Protein AF-A0A1X0NH49-F1 (afdb_monomer_lite)

Foldseek 3Di:
DDDDDDPPPDDDDDPPPPPVVVVPPPPPPDDPVRVVVVPDDDDDQDPVNVVVVVVVVVVVVVLVVLVPDDCSVVVVVVVVPPPPDPPQDPVNQVVLVPDPPRDRDPPPPDD

Radius of gyration: 42.52 Å; chains: 1; bounding box: 61×34×138 Å

Organism: NCBI:txid67003

Sequence (111 aa):
MSRNTTDKVLRPETNEEEDDSKRTQKEPIMSRAARRKAKKQPVVVTAEMREEAKERRRELRKYLRMLKSNGARRKVAQMRAEKRERETCEMDEACAHLDMDARPLKKGRRE

Structure (mmCIF, N/CA/C/O backbone):
data_AF-A0A1X0NH49-F1
#
_entry.id   AF-A0A1X0NH49-F1
#
loop_
_atom_site.group_PDB
_atom_site.id
_atom_site.type_symbol
_atom_site.label_atom_id
_atom_site.label_alt_id
_atom_site.label_comp_id
_atom_site.label_asym_id
_atom_site.label_entity_id
_atom_site.label_seq_id
_atom_site.pdbx_PDB_ins_code
_atom_site.Cartn_x
_atom_site.Cartn_y
_atom_site.Cartn_z
_atom_site.occupancy
_atom_site.B_iso_or_equiv
_atom_site.auth_seq_id
_atom_site.auth_comp_id
_atom_site.auth_asym_id
_atom_site.auth_atom_id
_atom_site.pdbx_PDB_model_num
ATOM 1 N N . MET A 1 1 ? -24.041 -4.114 105.288 1.00 46.53 1 MET A N 1
ATOM 2 C CA . MET A 1 1 ? -23.666 -4.803 104.035 1.00 46.53 1 MET A CA 1
ATOM 3 C C . MET A 1 1 ? -24.867 -4.763 103.105 1.00 46.53 1 MET A C 1
ATOM 5 O O . MET A 1 1 ? -25.942 -5.206 103.488 1.00 46.53 1 MET A O 1
ATOM 9 N N . SER A 1 2 ? -24.690 -4.052 101.992 1.00 48.84 2 SER A N 1
ATOM 10 C CA . SER A 1 2 ? -25.718 -3.525 101.085 1.00 48.84 2 SER A CA 1
ATOM 11 C C . SER A 1 2 ? -26.322 -4.613 100.188 1.00 48.84 2 SER A C 1
ATOM 13 O O . SER A 1 2 ? -25.609 -5.533 99.795 1.00 48.84 2 SER A O 1
ATOM 15 N N . ARG A 1 3 ? -27.620 -4.511 99.874 1.00 52.34 3 ARG A N 1
ATOM 16 C CA . ARG A 1 3 ? -28.331 -5.395 98.935 1.00 52.34 3 ARG A CA 1
ATOM 17 C C . ARG A 1 3 ? -28.394 -4.729 97.555 1.00 52.34 3 ARG A C 1
ATOM 19 O O . ARG A 1 3 ? -28.671 -3.541 97.449 1.00 52.34 3 ARG A O 1
ATOM 26 N N . ASN A 1 4 ? -28.113 -5.542 96.545 1.00 49.72 4 ASN A N 1
ATOM 27 C CA . ASN A 1 4 ? -27.837 -5.236 95.141 1.00 49.72 4 ASN A CA 1
ATOM 28 C C . ASN A 1 4 ? -28.824 -4.277 94.449 1.00 49.72 4 ASN A C 1
ATOM 30 O O . ASN A 1 4 ? -30.024 -4.544 94.385 1.00 49.72 4 ASN A O 1
ATOM 34 N N . THR A 1 5 ? -28.282 -3.227 93.828 1.00 51.88 5 THR A N 1
ATOM 35 C CA . THR A 1 5 ? -28.917 -2.467 92.747 1.00 51.88 5 THR A CA 1
ATOM 36 C C . THR A 1 5 ? -28.824 -3.281 91.453 1.00 51.88 5 THR A C 1
ATOM 38 O O . THR A 1 5 ? -27.755 -3.759 91.079 1.00 51.88 5 THR A O 1
ATOM 41 N N . THR A 1 6 ? -29.948 -3.484 90.769 1.00 54.75 6 THR A N 1
ATOM 42 C CA . THR A 1 6 ? -29.963 -3.991 89.389 1.00 54.75 6 THR A CA 1
ATOM 43 C C . THR A 1 6 ? -30.231 -2.813 88.469 1.00 54.75 6 THR A C 1
ATOM 45 O O . THR A 1 6 ? -31.369 -2.523 88.112 1.00 54.75 6 THR A O 1
ATOM 48 N N . ASP A 1 7 ? -29.165 -2.102 88.109 1.00 53.44 7 ASP A N 1
ATOM 49 C CA . ASP A 1 7 ? -29.224 -1.129 87.027 1.00 53.44 7 ASP A CA 1
ATOM 50 C C . ASP A 1 7 ? -29.388 -1.888 85.707 1.00 53.44 7 ASP A C 1
ATOM 52 O O . ASP A 1 7 ? -28.526 -2.664 85.284 1.00 53.44 7 ASP A O 1
ATOM 56 N N . LYS A 1 8 ? -30.540 -1.686 85.061 1.00 56.69 8 LYS A N 1
ATOM 57 C CA . LYS A 1 8 ? -30.767 -2.032 83.657 1.00 56.69 8 LYS A CA 1
ATOM 58 C C . LYS A 1 8 ? -29.722 -1.295 82.820 1.00 56.69 8 LYS A C 1
ATOM 60 O O . LYS A 1 8 ? -29.887 -0.120 82.506 1.00 56.69 8 LYS A O 1
ATOM 65 N N . VAL A 1 9 ? -28.664 -1.995 82.431 1.00 55.88 9 VAL A N 1
ATOM 66 C CA . VAL A 1 9 ? -27.762 -1.539 81.374 1.00 55.88 9 VAL A CA 1
ATOM 67 C C . VAL A 1 9 ? -28.552 -1.583 80.065 1.00 55.88 9 VAL A C 1
ATOM 69 O O . VAL A 1 9 ? -28.744 -2.648 79.478 1.00 55.88 9 VAL A O 1
ATOM 72 N N . LEU A 1 10 ? -29.069 -0.426 79.644 1.00 56.44 10 LEU A N 1
ATOM 73 C CA . LEU A 1 10 ? -29.582 -0.206 78.294 1.00 56.44 10 LEU A CA 1
ATOM 74 C C . LEU A 1 10 ? -28.439 -0.518 77.315 1.00 56.44 10 LEU A C 1
ATOM 76 O O . LEU A 1 10 ? -27.429 0.184 77.281 1.00 56.44 10 LEU A O 1
ATOM 80 N N . ARG A 1 11 ? -28.571 -1.604 76.555 1.00 56.31 11 ARG A N 1
ATOM 81 C CA . ARG A 1 11 ? -27.671 -1.916 75.440 1.00 56.31 11 ARG A CA 1
ATOM 82 C C . ARG A 1 11 ? -28.043 -0.990 74.271 1.00 56.31 11 ARG A C 1
ATOM 84 O O . ARG A 1 11 ? -29.238 -0.831 74.031 1.00 56.31 11 ARG A O 1
ATOM 91 N N . PRO A 1 12 ? -27.076 -0.373 73.574 1.00 54.19 12 PRO A N 1
ATOM 92 C CA . PRO A 1 12 ? -27.378 0.530 72.471 1.00 54.19 12 PRO A CA 1
ATOM 93 C C . PRO A 1 12 ? -27.972 -0.268 71.310 1.00 54.19 12 PRO A C 1
ATOM 95 O O . PRO A 1 12 ? -27.440 -1.321 70.950 1.00 54.19 12 PRO A O 1
ATOM 98 N N . GLU A 1 13 ? -29.076 0.224 70.750 1.00 55.44 13 GLU A N 1
ATOM 99 C CA . GLU A 1 13 ? -29.623 -0.286 69.497 1.00 55.44 13 GLU A CA 1
ATOM 100 C C . GLU A 1 13 ? -28.563 -0.103 68.410 1.00 55.44 13 GLU A C 1
ATOM 102 O O . GLU A 1 13 ? -28.069 0.997 68.156 1.00 55.44 13 GLU A O 1
ATOM 107 N N . THR A 1 14 ? -28.115 -1.218 67.847 1.00 52.69 14 THR A N 1
ATOM 108 C CA . THR A 1 14 ? -27.165 -1.235 66.747 1.00 52.69 14 THR A CA 1
ATOM 109 C C . THR A 1 14 ? -27.868 -0.718 65.500 1.00 52.69 14 THR A C 1
ATOM 111 O O . THR A 1 14 ? -28.835 -1.319 65.038 1.00 52.69 14 THR A O 1
ATOM 114 N N . ASN A 1 15 ? -27.363 0.400 64.974 1.00 57.50 15 ASN A N 1
ATOM 115 C CA . ASN A 1 15 ? -27.673 0.970 63.664 1.00 57.50 15 ASN A CA 1
ATOM 116 C C . ASN A 1 15 ? -27.378 -0.049 62.542 1.00 57.50 15 ASN A C 1
ATOM 118 O O . ASN A 1 15 ? -26.342 0.034 61.887 1.00 57.50 15 ASN A O 1
ATOM 122 N N . GLU A 1 16 ? -28.255 -1.028 62.328 1.00 53.12 16 GLU A N 1
ATOM 123 C CA . GLU A 1 16 ? -28.153 -1.983 61.211 1.00 53.12 16 GLU A CA 1
ATOM 124 C C . GLU A 1 16 ? -28.881 -1.490 59.945 1.00 53.12 16 GLU A C 1
ATOM 126 O O . GLU A 1 16 ? -28.792 -2.110 58.889 1.00 53.12 16 GLU A O 1
ATOM 131 N N . GLU A 1 17 ? -29.558 -0.339 60.005 1.00 54.28 17 GLU A N 1
ATOM 132 C CA . GLU A 1 17 ? -30.377 0.164 58.892 1.00 54.28 17 GLU A CA 1
ATOM 133 C C . GLU A 1 17 ? -29.593 0.969 57.835 1.00 54.28 17 GLU A C 1
ATOM 135 O O . GLU A 1 17 ? -30.116 1.255 56.756 1.00 54.28 17 GLU A O 1
ATOM 140 N N . GLU A 1 18 ? -28.321 1.310 58.073 1.00 52.78 18 GLU A N 1
ATOM 141 C CA . GLU A 1 18 ? -27.541 2.114 57.116 1.00 52.78 18 GLU A CA 1
ATOM 142 C C . GLU A 1 18 ? -26.894 1.301 55.977 1.00 52.78 18 GLU A C 1
ATOM 144 O O . GLU A 1 18 ? -26.516 1.878 54.949 1.00 52.78 18 GLU A O 1
ATOM 149 N N . ASP A 1 19 ? -26.797 -0.028 56.098 1.00 52.19 19 ASP A N 1
ATOM 150 C CA . ASP A 1 19 ? -26.055 -0.860 55.135 1.00 52.19 19 ASP A CA 1
ATOM 151 C C . ASP A 1 19 ? -26.892 -1.390 53.956 1.00 52.19 19 ASP A C 1
ATOM 153 O O . ASP A 1 19 ? -26.338 -1.674 52.886 1.00 52.19 19 ASP A O 1
ATOM 157 N N . ASP A 1 20 ? -28.223 -1.441 54.066 1.00 53.25 20 ASP A N 1
ATOM 158 C CA . ASP A 1 20 ? -29.081 -1.902 52.961 1.00 53.25 20 ASP A CA 1
ATOM 159 C C . ASP A 1 20 ? -29.321 -0.827 51.888 1.00 53.25 20 ASP A C 1
ATOM 161 O O . ASP A 1 20 ? -29.514 -1.134 50.704 1.00 53.25 20 ASP A O 1
ATOM 165 N N . SER A 1 21 ? -29.208 0.454 52.251 1.00 54.78 21 SER A N 1
ATOM 166 C CA . SER A 1 21 ? -29.384 1.574 51.314 1.00 54.78 21 SER A CA 1
ATOM 167 C C . SER A 1 21 ? -28.281 1.650 50.243 1.00 54.78 21 SER A C 1
ATOM 169 O O . SER A 1 21 ? -28.517 2.142 49.138 1.00 54.78 21 SER A O 1
ATOM 171 N N . LYS A 1 22 ? -27.092 1.091 50.515 1.00 53.75 22 LYS A N 1
ATOM 172 C CA . LYS A 1 22 ? -25.950 1.070 49.579 1.00 53.75 22 LYS A CA 1
ATOM 173 C C . LYS A 1 22 ? -25.994 -0.102 48.589 1.00 53.75 22 LYS A C 1
ATOM 175 O O . LYS A 1 22 ? -25.371 -0.023 47.532 1.00 53.75 22 LYS A O 1
ATOM 180 N N . ARG A 1 23 ? -26.749 -1.174 48.875 1.00 53.84 23 ARG A N 1
ATOM 181 C CA . ARG A 1 23 ? -26.844 -2.380 48.017 1.00 53.84 23 ARG A CA 1
ATOM 182 C C . ARG A 1 23 ? -27.779 -2.237 46.815 1.00 53.84 23 ARG A C 1
ATOM 184 O O . ARG A 1 23 ? -27.725 -3.057 45.899 1.00 53.84 23 ARG A O 1
ATOM 191 N N . THR A 1 24 ? -28.643 -1.226 46.796 1.00 54.38 24 THR A N 1
ATOM 192 C CA . THR A 1 24 ? -29.701 -1.096 45.778 1.00 54.38 24 THR A CA 1
ATOM 193 C C . THR A 1 24 ? -29.309 -0.266 44.559 1.00 54.38 24 THR A C 1
ATOM 195 O O . THR A 1 24 ? -30.069 -0.212 43.589 1.00 54.38 24 THR A O 1
ATOM 198 N N . GLN A 1 25 ? -28.091 0.282 44.530 1.00 59.91 25 GLN A N 1
ATOM 199 C CA . GLN A 1 25 ? -27.479 0.805 43.309 1.00 59.91 25 GLN A CA 1
ATOM 200 C C . GLN A 1 25 ? -27.081 -0.384 42.418 1.00 59.91 25 GLN A C 1
ATOM 202 O O . GLN A 1 25 ? -25.915 -0.759 42.321 1.00 59.91 25 GLN A O 1
ATOM 207 N N . LYS A 1 26 ? -28.073 -1.049 41.810 1.00 66.50 26 LYS A N 1
ATOM 208 C CA . LYS A 1 26 ? -27.849 -2.107 40.820 1.00 66.50 26 LYS A CA 1
ATOM 209 C C . LYS A 1 26 ? -27.005 -1.512 39.701 1.00 66.50 26 LYS A C 1
ATOM 211 O O . LYS A 1 26 ? -27.503 -0.691 38.931 1.00 66.50 26 LYS A O 1
ATOM 21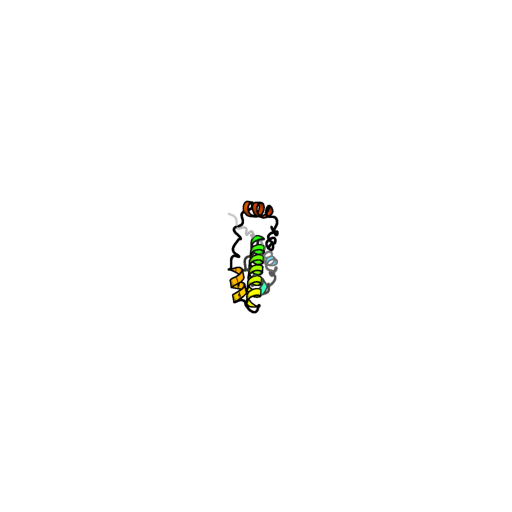6 N N . GLU A 1 27 ? -25.743 -1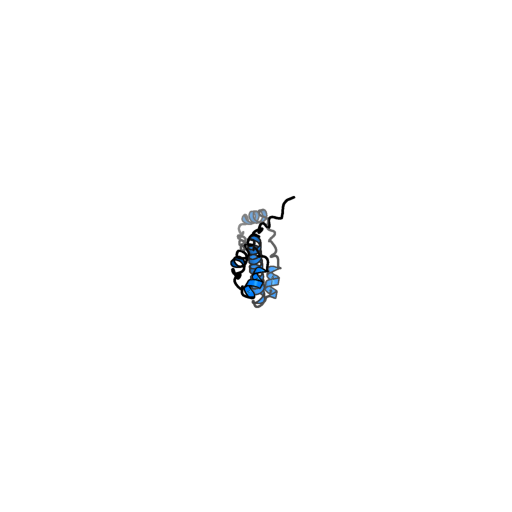.929 39.612 1.00 69.44 27 GLU A N 1
ATOM 217 C CA . GLU A 1 27 ? -24.895 -1.556 38.487 1.00 69.44 27 GLU A CA 1
ATOM 218 C C . GLU A 1 27 ? -25.644 -1.851 37.177 1.00 69.44 27 GLU A C 1
ATOM 220 O O . GLU A 1 27 ? -26.261 -2.920 37.051 1.00 69.44 27 GLU A O 1
ATOM 225 N N . PRO A 1 28 ? -25.625 -0.930 36.196 1.00 76.00 28 PRO A N 1
ATOM 226 C CA . PRO A 1 28 ? -26.296 -1.138 34.925 1.00 76.00 28 PRO A CA 1
ATOM 227 C C . PRO A 1 28 ? -25.876 -2.483 34.333 1.00 76.00 28 PRO A C 1
ATOM 229 O O . PRO A 1 28 ? -24.689 -2.726 34.097 1.00 76.00 28 PRO A O 1
ATOM 232 N N . ILE A 1 29 ? -26.845 -3.374 34.095 1.00 78.31 29 ILE A N 1
ATOM 233 C CA . ILE A 1 29 ? -26.587 -4.701 33.531 1.00 78.31 29 ILE A CA 1
ATOM 234 C C . ILE A 1 29 ? -26.077 -4.503 32.102 1.00 78.31 29 ILE A C 1
ATOM 236 O O . ILE A 1 29 ? -26.835 -4.435 31.137 1.00 78.31 29 ILE A O 1
ATOM 240 N N . MET A 1 30 ? -24.757 -4.390 31.958 1.00 79.81 30 MET A N 1
ATOM 241 C CA . MET A 1 30 ? -24.121 -4.216 30.662 1.00 79.81 30 MET A CA 1
ATOM 242 C C . MET A 1 30 ? -24.441 -5.410 29.760 1.00 79.81 30 MET A C 1
ATOM 244 O O . MET A 1 30 ? -24.342 -6.572 30.174 1.00 79.81 30 MET A O 1
ATOM 248 N N . SER A 1 31 ? -24.750 -5.145 28.489 1.00 86.50 31 SER A N 1
ATOM 249 C CA . SER A 1 31 ? -24.922 -6.208 27.496 1.00 86.50 31 SER A CA 1
ATOM 250 C C . SER A 1 31 ? -23.674 -7.104 27.428 1.00 86.50 31 SER A C 1
ATOM 252 O O . SER A 1 31 ? -22.549 -6.681 27.724 1.00 86.50 31 SER A O 1
ATOM 254 N N . ARG A 1 32 ? -23.833 -8.368 27.012 1.00 84.50 32 ARG A N 1
ATOM 255 C CA . ARG A 1 32 ? -22.703 -9.314 26.875 1.00 84.50 32 ARG A CA 1
ATOM 256 C C . ARG A 1 32 ? -21.581 -8.748 25.989 1.00 84.50 32 ARG A C 1
ATOM 258 O O . ARG A 1 32 ? -20.406 -8.998 26.252 1.00 84.50 32 ARG A O 1
ATOM 265 N N . ALA A 1 33 ? -21.935 -7.958 24.973 1.00 85.44 33 ALA A N 1
ATOM 266 C CA . ALA A 1 33 ? -20.989 -7.267 24.100 1.00 85.44 33 ALA A CA 1
ATOM 267 C C . ALA A 1 33 ? -20.247 -6.121 24.813 1.00 85.44 33 ALA A C 1
ATOM 269 O O . ALA A 1 33 ? -19.030 -6.012 24.666 1.00 85.44 33 ALA A O 1
ATOM 270 N N . ALA A 1 34 ? -20.941 -5.312 25.620 1.00 85.56 34 ALA A N 1
ATOM 271 C CA . ALA A 1 34 ? -20.327 -4.240 26.406 1.00 85.56 34 ALA A CA 1
ATOM 272 C C . ALA A 1 34 ? -19.333 -4.795 27.440 1.00 85.56 34 ALA A C 1
ATOM 274 O O . ALA A 1 34 ? -18.195 -4.338 27.510 1.00 85.56 34 ALA A O 1
ATOM 275 N N . ARG A 1 35 ? -19.689 -5.891 28.123 1.00 85.25 35 ARG A N 1
ATOM 276 C CA . ARG A 1 35 ? -18.788 -6.600 29.051 1.00 85.25 35 ARG A CA 1
ATOM 277 C C . ARG A 1 35 ? -17.523 -7.130 28.370 1.00 85.25 35 ARG A C 1
ATOM 279 O O . ARG A 1 35 ? -16.442 -7.089 28.945 1.00 85.25 35 ARG A O 1
ATOM 286 N N . ARG A 1 36 ? -17.641 -7.621 27.131 1.00 82.62 36 ARG A N 1
ATOM 287 C CA . ARG A 1 36 ? -16.488 -8.074 26.329 1.00 82.62 36 ARG A CA 1
ATOM 288 C C . ARG A 1 36 ? -15.575 -6.925 25.904 1.00 82.62 36 ARG A C 1
ATOM 290 O O . ARG A 1 36 ? -14.379 -7.154 25.773 1.00 82.62 36 ARG A O 1
ATOM 297 N N . LYS A 1 37 ? -16.120 -5.729 25.662 1.00 83.00 37 LYS A N 1
ATOM 298 C CA . LYS A 1 37 ? -15.328 -4.532 25.343 1.00 83.00 37 LYS A CA 1
ATOM 299 C C . LYS A 1 37 ? -14.624 -3.982 26.584 1.00 83.00 37 LYS A C 1
ATOM 301 O O . LYS A 1 37 ? -13.438 -3.715 26.497 1.00 83.00 37 LYS A O 1
ATOM 306 N N . ALA A 1 38 ? -15.311 -3.921 27.726 1.00 82.38 38 ALA A N 1
ATOM 307 C CA . ALA A 1 38 ? -14.747 -3.437 28.990 1.00 82.38 38 ALA A CA 1
ATOM 308 C C . ALA A 1 38 ? -13.566 -4.284 29.502 1.00 82.38 38 ALA A C 1
ATOM 310 O O . ALA A 1 38 ? -12.647 -3.758 30.111 1.00 82.38 38 ALA A O 1
ATOM 311 N N . LYS A 1 39 ? -13.560 -5.597 29.222 1.00 84.56 39 LYS A N 1
ATOM 312 C CA . LYS A 1 39 ? -12.436 -6.489 29.566 1.00 84.56 39 LYS A CA 1
ATOM 313 C C . LYS A 1 39 ? -11.185 -6.285 28.704 1.00 84.56 39 LYS A C 1
ATOM 315 O O . LYS A 1 39 ? -10.129 -6.806 29.048 1.00 84.56 39 LYS A O 1
ATOM 320 N N . LYS A 1 40 ? -11.301 -5.621 27.553 1.00 85.06 40 LYS A N 1
ATOM 321 C CA . LYS A 1 40 ? -10.169 -5.383 26.654 1.00 85.06 40 LYS A CA 1
ATOM 322 C C . LYS A 1 40 ? -9.544 -4.043 27.007 1.00 85.06 40 LYS A C 1
ATOM 324 O O . LYS A 1 40 ? -10.261 -3.059 27.156 1.00 85.06 40 LYS A O 1
ATOM 329 N N . GLN A 1 41 ? -8.218 -4.011 27.088 1.00 84.00 41 GLN A N 1
ATOM 330 C CA . GLN A 1 41 ? -7.493 -2.759 27.268 1.00 84.00 41 GLN A CA 1
ATOM 331 C C . GLN A 1 41 ? -7.813 -1.804 26.106 1.00 84.00 41 GLN A C 1
ATOM 333 O O . GLN A 1 41 ? -7.874 -2.256 24.953 1.00 84.00 41 GLN A O 1
ATOM 338 N N . PRO A 1 42 ? -8.050 -0.510 26.378 1.00 82.06 42 PRO A N 1
ATOM 339 C CA . PRO A 1 42 ? -8.292 0.464 25.327 1.00 82.06 42 PRO A CA 1
ATOM 340 C C . PRO A 1 42 ? -7.034 0.587 24.460 1.00 82.06 42 PRO A C 1
ATOM 342 O O . PRO A 1 42 ? -5.969 0.983 24.923 1.00 82.06 42 PRO A O 1
ATOM 345 N N . VAL A 1 43 ? -7.155 0.219 23.184 1.00 85.31 43 VAL A N 1
ATOM 346 C CA . VAL A 1 43 ? -6.064 0.335 22.211 1.00 85.31 43 VAL A CA 1
ATOM 347 C C . VAL A 1 43 ? -5.986 1.791 21.762 1.00 85.31 43 VAL A C 1
ATOM 349 O O . VAL A 1 43 ? -6.855 2.267 21.028 1.00 85.31 43 VAL A O 1
ATOM 352 N N . VAL A 1 44 ? -4.949 2.503 22.199 1.00 87.12 44 VAL A N 1
ATOM 353 C CA . VAL A 1 44 ? -4.668 3.864 21.732 1.00 87.12 44 VAL A CA 1
ATOM 354 C C . VAL A 1 44 ? -3.917 3.770 20.409 1.00 87.12 44 VAL A C 1
ATOM 356 O O . VAL A 1 44 ? -2.801 3.266 20.348 1.00 87.12 44 VAL A O 1
ATOM 359 N N . VAL A 1 45 ? -4.540 4.241 19.330 1.00 89.94 45 VAL A N 1
ATOM 360 C CA . VAL A 1 45 ? -3.901 4.286 18.009 1.00 89.94 45 VAL A CA 1
ATOM 361 C C . VAL A 1 45 ? -3.100 5.579 17.904 1.00 89.94 45 VAL A C 1
ATOM 363 O O . VAL A 1 45 ? -3.694 6.656 17.793 1.00 89.94 45 VAL A O 1
ATOM 366 N N . THR A 1 46 ? -1.773 5.467 17.922 1.00 94.69 46 THR A N 1
ATOM 367 C CA . THR A 1 46 ? -0.865 6.611 17.759 1.00 94.69 46 THR A CA 1
ATOM 368 C C . THR A 1 46 ? -0.912 7.158 16.327 1.00 94.69 46 THR A C 1
ATOM 370 O O . THR A 1 46 ? -1.390 6.498 15.399 1.00 94.69 46 THR A O 1
ATOM 373 N N . ALA A 1 47 ? -0.444 8.393 16.128 1.00 93.69 47 ALA A N 1
ATOM 374 C CA . ALA A 1 47 ? -0.391 9.006 14.799 1.00 93.69 47 ALA A CA 1
ATOM 375 C C . ALA A 1 47 ? 0.519 8.219 13.837 1.00 93.69 47 ALA A C 1
ATOM 377 O O . ALA A 1 47 ? 0.135 7.984 12.693 1.00 93.69 47 ALA A O 1
ATOM 378 N N . GLU A 1 48 ? 1.654 7.725 14.331 1.00 93.88 48 GLU A N 1
ATOM 379 C CA . GLU A 1 48 ? 2.602 6.891 13.581 1.00 93.88 48 GLU A CA 1
ATOM 380 C C . GLU A 1 48 ? 1.943 5.610 13.063 1.00 93.88 48 GLU A C 1
ATOM 382 O O . GLU A 1 48 ? 2.020 5.312 11.874 1.00 93.88 48 GLU A O 1
ATOM 387 N N . MET A 1 49 ? 1.174 4.913 13.910 1.00 94.50 49 MET A N 1
ATOM 388 C CA . MET A 1 49 ? 0.423 3.721 13.496 1.00 94.50 49 MET A CA 1
ATOM 389 C C . MET A 1 49 ? -0.584 4.024 12.380 1.00 94.50 49 MET A C 1
ATOM 391 O O . MET A 1 49 ? -0.865 3.170 11.536 1.00 94.50 49 MET A O 1
ATOM 395 N N . ARG A 1 50 ? -1.163 5.233 12.366 1.00 93.94 50 ARG 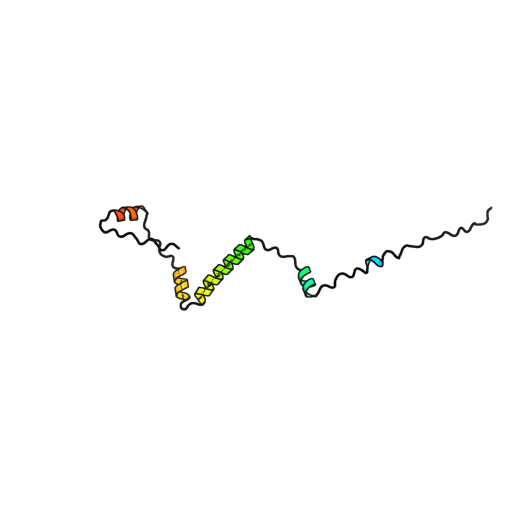A N 1
ATOM 396 C CA . ARG A 1 50 ? -2.097 5.643 11.306 1.00 93.94 50 ARG A CA 1
ATOM 397 C C . ARG A 1 50 ? -1.370 5.907 9.997 1.00 93.94 50 ARG A C 1
ATOM 399 O O . ARG A 1 50 ? -1.887 5.506 8.956 1.00 93.94 50 ARG A O 1
ATOM 406 N N . GLU A 1 51 ? -0.226 6.581 10.038 1.00 95.06 51 GLU A N 1
ATOM 407 C CA . GLU A 1 51 ? 0.594 6.826 8.847 1.00 95.06 51 GLU A CA 1
ATOM 408 C C . GLU A 1 51 ? 1.122 5.511 8.270 1.00 95.06 51 GLU A C 1
ATOM 410 O O . GLU A 1 51 ? 0.870 5.217 7.101 1.00 95.06 51 GL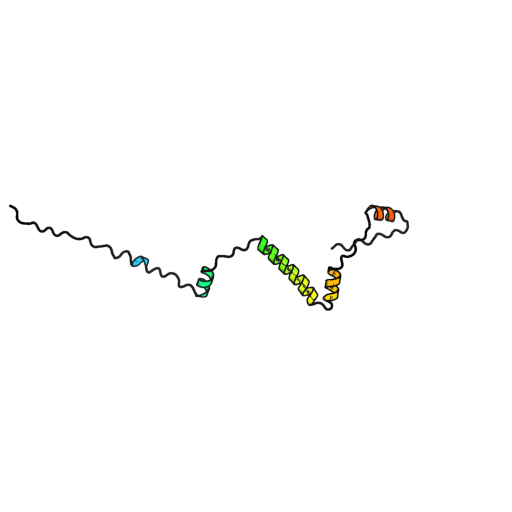U A O 1
ATOM 415 N N . GLU A 1 52 ? 1.678 4.635 9.105 1.00 95.69 52 GLU A N 1
ATOM 416 C CA . GLU A 1 52 ? 2.157 3.321 8.674 1.00 95.69 52 GLU A CA 1
ATOM 417 C C . GLU A 1 52 ? 1.027 2.480 8.047 1.00 95.69 52 GLU A C 1
ATOM 419 O O . GLU A 1 52 ? 1.176 1.880 6.978 1.00 95.69 52 GLU A O 1
ATOM 424 N N . ALA A 1 53 ? -0.166 2.481 8.653 1.00 95.12 53 ALA A N 1
ATOM 425 C CA . ALA A 1 53 ? -1.324 1.795 8.085 1.00 95.12 53 ALA A CA 1
ATOM 426 C C . ALA A 1 53 ? -1.767 2.394 6.735 1.00 95.12 53 ALA A C 1
ATOM 428 O O . ALA A 1 53 ? -2.201 1.655 5.841 1.00 95.12 53 ALA A O 1
ATOM 429 N N . LYS A 1 54 ? -1.672 3.720 6.553 1.00 96.50 54 LYS A N 1
ATOM 430 C CA . LYS A 1 54 ? -1.962 4.376 5.267 1.00 96.50 54 LYS A CA 1
ATOM 431 C C . LYS A 1 54 ? -0.941 3.976 4.208 1.00 96.50 54 LYS A C 1
ATOM 433 O O . LYS A 1 54 ? -1.358 3.682 3.084 1.00 96.50 54 LYS A O 1
ATOM 438 N N . GLU A 1 55 ? 0.343 3.945 4.544 1.00 95.62 55 GLU A N 1
ATOM 439 C CA . GLU A 1 55 ? 1.420 3.547 3.634 1.00 95.62 55 GLU A CA 1
ATOM 440 C C . GLU A 1 55 ? 1.268 2.096 3.193 1.00 95.62 55 GLU A C 1
ATOM 442 O O . GLU A 1 55 ? 1.134 1.843 1.994 1.00 95.62 55 GLU A O 1
ATOM 447 N N . ARG A 1 56 ? 1.102 1.164 4.139 1.00 94.50 56 ARG A N 1
ATOM 448 C CA . ARG A 1 56 ? 0.814 -0.249 3.836 1.00 94.50 56 ARG A CA 1
ATOM 449 C C . ARG A 1 56 ? -0.411 -0.390 2.929 1.00 94.50 56 ARG A C 1
ATOM 451 O O . ARG A 1 56 ? -0.412 -1.147 1.959 1.00 94.50 56 ARG A O 1
ATOM 458 N N . ARG A 1 57 ? -1.472 0.389 3.178 1.00 96.06 57 ARG A N 1
ATOM 459 C CA . ARG A 1 57 ? -2.680 0.381 2.333 1.00 96.06 57 ARG A CA 1
ATOM 460 C C . ARG A 1 57 ? -2.438 0.962 0.936 1.00 96.06 57 ARG A C 1
ATOM 462 O O . ARG A 1 57 ? -3.096 0.533 -0.017 1.00 96.06 57 ARG A O 1
ATOM 469 N N . ARG A 1 58 ? -1.570 1.966 0.787 1.00 94.88 58 ARG A N 1
ATOM 470 C CA . ARG A 1 58 ? -1.159 2.499 -0.526 1.00 94.88 58 ARG A CA 1
ATOM 471 C C . ARG A 1 58 ? -0.352 1.450 -1.288 1.00 94.88 58 ARG A C 1
ATOM 473 O O . ARG A 1 58 ? -0.647 1.202 -2.457 1.00 94.88 58 ARG A O 1
ATOM 480 N N . GLU A 1 59 ? 0.571 0.781 -0.610 1.00 92.44 59 GLU A N 1
ATOM 481 C CA . GLU A 1 59 ? 1.407 -0.272 -1.179 1.00 92.44 59 GLU A CA 1
ATOM 482 C C . GLU A 1 59 ? 0.573 -1.463 -1.675 1.00 92.44 59 GLU A C 1
ATOM 484 O O . GLU A 1 59 ? 0.648 -1.849 -2.842 1.00 92.44 59 GLU A O 1
ATOM 489 N N . LEU A 1 60 ? -0.347 -1.966 -0.846 1.00 92.44 60 LEU A N 1
ATOM 490 C CA . LEU A 1 60 ? -1.269 -3.036 -1.238 1.00 92.44 60 LEU A CA 1
ATOM 491 C C . LEU A 1 60 ? -2.123 -2.655 -2.451 1.00 92.44 60 LEU A C 1
ATOM 493 O O . LEU A 1 60 ? -2.351 -3.479 -3.337 1.00 92.44 60 LEU A O 1
ATOM 497 N N . ARG A 1 61 ? -2.573 -1.397 -2.541 1.00 90.56 61 ARG A N 1
ATOM 498 C CA . ARG A 1 61 ? -3.316 -0.912 -3.715 1.00 90.56 61 ARG A CA 1
ATOM 499 C C . ARG A 1 61 ? -2.458 -0.894 -4.977 1.00 90.56 61 ARG A C 1
ATOM 501 O O . ARG A 1 61 ? -2.974 -1.231 -6.045 1.00 90.56 61 ARG A O 1
ATOM 508 N N . LYS A 1 62 ? -1.172 -0.552 -4.867 1.00 86.31 62 LYS A N 1
ATOM 509 C CA . LYS A 1 62 ? -0.208 -0.628 -5.975 1.00 86.31 62 LYS A CA 1
ATOM 510 C C . LYS A 1 62 ? -0.101 -2.065 -6.492 1.00 86.31 62 LYS A C 1
ATOM 512 O O . LYS A 1 62 ? -0.314 -2.290 -7.684 1.00 86.31 62 LYS A O 1
ATOM 517 N N . TYR A 1 63 ? 0.124 -3.039 -5.607 1.00 84.44 63 TYR A N 1
ATOM 518 C CA . TYR A 1 63 ? 0.222 -4.454 -5.992 1.00 84.44 63 TYR A CA 1
ATOM 519 C C . TYR A 1 63 ? -1.085 -5.005 -6.563 1.00 84.44 63 TYR A C 1
ATOM 521 O O . TYR A 1 63 ? -1.086 -5.653 -7.609 1.00 84.44 63 TYR A O 1
ATOM 529 N N . LEU A 1 64 ? -2.218 -4.684 -5.941 1.00 86.00 64 LEU A N 1
ATOM 530 C CA . LEU A 1 64 ? -3.530 -5.134 -6.398 1.00 86.00 64 LEU A CA 1
ATOM 531 C C . LEU A 1 64 ? -3.874 -4.582 -7.791 1.00 86.00 64 LEU A C 1
ATOM 533 O O . LEU A 1 64 ? -4.454 -5.296 -8.606 1.00 86.00 64 LEU A O 1
ATOM 537 N N . ARG A 1 65 ? -3.466 -3.346 -8.114 1.00 83.38 65 ARG A N 1
ATOM 538 C CA . ARG A 1 65 ? -3.607 -2.779 -9.467 1.00 83.38 65 ARG A CA 1
ATOM 539 C C . ARG A 1 65 ? -2.749 -3.512 -10.500 1.00 83.38 65 ARG A C 1
ATOM 541 O O . ARG A 1 65 ? -3.165 -3.622 -11.651 1.00 83.38 65 ARG A O 1
ATOM 548 N N . MET A 1 66 ? -1.575 -4.011 -10.109 1.00 76.88 66 MET A N 1
ATOM 549 C CA . MET A 1 66 ? -0.733 -4.824 -10.991 1.00 76.88 66 MET A CA 1
ATOM 550 C C . MET A 1 66 ? -1.359 -6.189 -11.257 1.00 76.88 66 MET A C 1
ATOM 552 O O . MET A 1 66 ? -1.469 -6.572 -12.420 1.00 76.88 66 MET A O 1
ATOM 556 N N . LEU A 1 67 ? -1.821 -6.872 -10.205 1.00 80.56 67 LEU A N 1
ATOM 557 C CA . LEU A 1 67 ? -2.478 -8.177 -10.312 1.00 80.56 67 LEU A CA 1
ATOM 558 C C . LEU A 1 67 ? -3.746 -8.116 -11.169 1.00 80.56 67 LEU A C 1
ATOM 560 O O . LEU A 1 67 ? -3.961 -8.989 -12.000 1.00 80.56 67 LEU A O 1
ATOM 564 N N . LYS A 1 68 ? -4.555 -7.061 -11.011 1.00 81.12 68 LYS A N 1
ATOM 565 C CA . LYS A 1 68 ? -5.788 -6.867 -11.792 1.00 81.12 68 LYS A CA 1
ATOM 566 C C . LYS A 1 68 ? -5.554 -6.493 -13.252 1.00 81.12 68 LYS A C 1
ATOM 568 O O . LYS A 1 68 ? -6.486 -6.548 -14.044 1.00 81.12 68 LYS A O 1
ATOM 573 N N . SER A 1 69 ? -4.356 -6.047 -13.613 1.00 75.06 69 SER A N 1
ATOM 574 C CA . SER A 1 69 ? -4.080 -5.671 -14.995 1.00 75.06 69 SER A CA 1
ATOM 575 C C . SER A 1 69 ? -3.559 -6.848 -15.807 1.00 75.06 69 SER A C 1
ATOM 577 O O . SER A 1 69 ? -2.674 -7.574 -15.352 1.00 75.06 69 SER A O 1
ATOM 579 N N . ASN A 1 70 ? -4.045 -6.980 -17.043 1.00 69.81 70 ASN A N 1
ATOM 580 C CA . ASN A 1 70 ? -3.503 -7.929 -18.011 1.00 69.81 70 ASN A CA 1
ATOM 581 C C . ASN A 1 70 ? -2.004 -7.641 -18.202 1.00 69.81 70 ASN A C 1
ATOM 583 O O . ASN A 1 70 ? -1.616 -6.539 -18.593 1.00 69.81 70 ASN A O 1
ATOM 587 N N . GLY A 1 71 ? -1.154 -8.608 -17.848 1.00 72.81 71 GLY A N 1
ATOM 588 C CA . GLY A 1 71 ? 0.304 -8.453 -17.881 1.00 72.81 71 GLY A CA 1
ATOM 589 C C . GLY A 1 71 ? 0.964 -8.079 -16.547 1.00 72.81 71 GLY A C 1
ATOM 590 O O . GLY A 1 71 ? 1.970 -7.368 -16.550 1.00 72.81 71 GLY A O 1
ATOM 591 N N . ALA A 1 72 ? 0.461 -8.580 -15.412 1.00 74.69 72 ALA A N 1
ATOM 592 C CA . ALA A 1 72 ? 1.089 -8.409 -14.093 1.00 74.69 72 ALA A CA 1
ATOM 593 C C . ALA A 1 72 ? 2.604 -8.712 -14.099 1.00 74.69 72 ALA A C 1
ATOM 595 O O . ALA A 1 72 ? 3.395 -7.931 -13.572 1.00 74.69 72 ALA A O 1
ATOM 596 N N . ARG A 1 73 ? 3.021 -9.790 -14.782 1.00 70.88 73 ARG A N 1
ATOM 597 C CA . ARG A 1 73 ? 4.436 -10.186 -14.917 1.00 70.88 73 ARG A CA 1
ATOM 598 C C . ARG A 1 73 ? 5.293 -9.104 -15.588 1.00 70.88 73 ARG A C 1
ATOM 600 O O . ARG A 1 73 ? 6.365 -8.781 -15.086 1.00 70.88 73 ARG A O 1
ATOM 607 N N . ARG A 1 74 ? 4.794 -8.490 -16.669 1.00 75.12 74 ARG A N 1
ATOM 608 C CA . ARG A 1 74 ? 5.481 -7.401 -17.386 1.00 75.12 74 ARG A CA 1
ATOM 609 C C . ARG A 1 74 ? 5.637 -6.157 -16.509 1.00 75.12 74 ARG A C 1
ATOM 611 O O . ARG A 1 74 ? 6.686 -5.526 -16.532 1.00 75.12 74 ARG A O 1
ATOM 618 N N . LYS A 1 75 ? 4.618 -5.810 -15.720 1.00 75.69 75 LYS A N 1
ATOM 619 C CA . LYS A 1 75 ? 4.664 -4.634 -14.834 1.00 75.69 75 LYS A CA 1
ATOM 620 C C . LYS A 1 75 ? 5.607 -4.816 -13.652 1.00 75.69 75 LYS A C 1
ATOM 622 O O . LYS A 1 75 ? 6.328 -3.887 -13.309 1.00 75.69 75 LYS A O 1
ATOM 627 N N . VAL A 1 76 ? 5.639 -6.014 -13.069 1.00 75.88 76 VAL A N 1
ATOM 628 C CA . VAL A 1 76 ? 6.624 -6.354 -12.033 1.00 75.88 76 VAL A CA 1
ATOM 629 C C . VAL A 1 76 ? 8.039 -6.269 -12.603 1.00 75.88 76 VAL A C 1
ATOM 631 O O . VAL A 1 76 ? 8.901 -5.665 -11.972 1.00 75.88 76 VAL A O 1
ATOM 634 N N . ALA A 1 77 ? 8.267 -6.791 -13.812 1.00 74.56 77 ALA A N 1
ATOM 635 C CA . ALA A 1 77 ? 9.556 -6.667 -14.490 1.00 74.56 77 ALA A CA 1
ATOM 636 C C . ALA A 1 77 ? 9.939 -5.201 -14.755 1.00 74.56 77 ALA A C 1
ATOM 638 O O . ALA A 1 77 ? 11.084 -4.838 -14.547 1.00 74.56 77 ALA A O 1
ATOM 639 N N . GLN A 1 78 ? 8.992 -4.340 -15.136 1.00 73.38 78 GLN A N 1
ATOM 640 C CA . GLN A 1 78 ? 9.257 -2.919 -15.385 1.00 73.38 78 GLN A CA 1
ATOM 641 C C . GLN A 1 78 ? 9.565 -2.109 -14.115 1.00 73.38 78 GLN A C 1
ATOM 643 O O . GLN A 1 78 ? 10.322 -1.153 -14.186 1.00 73.38 78 GLN A O 1
ATOM 648 N N . MET A 1 79 ? 8.981 -2.470 -12.970 1.00 70.50 79 MET A N 1
ATOM 649 C CA . MET A 1 79 ? 9.296 -1.849 -11.675 1.00 70.50 79 MET A CA 1
ATOM 650 C C . MET A 1 79 ? 10.643 -2.314 -11.116 1.00 70.50 79 MET A C 1
ATOM 652 O O . MET A 1 79 ? 11.308 -1.554 -10.427 1.00 70.50 79 MET A O 1
ATOM 656 N N . ARG A 1 80 ? 10.996 -3.583 -11.359 1.00 73.56 80 ARG A N 1
ATOM 657 C CA . ARG A 1 80 ? 12.286 -4.166 -10.961 1.00 73.56 80 ARG A CA 1
ATOM 658 C C . ARG A 1 80 ? 13.415 -3.795 -11.906 1.00 73.56 80 ARG A C 1
ATOM 660 O O . ARG A 1 80 ? 14.569 -3.856 -11.513 1.00 73.56 80 ARG A O 1
ATOM 667 N N . ALA A 1 81 ? 13.083 -3.466 -13.149 1.00 73.69 81 ALA A N 1
ATOM 668 C CA . ALA A 1 81 ? 14.014 -2.833 -14.050 1.00 73.69 81 ALA A CA 1
ATOM 669 C C . ALA A 1 81 ? 14.302 -1.447 -13.478 1.00 73.69 81 ALA A C 1
ATOM 671 O O . ALA A 1 81 ? 13.556 -0.500 -13.731 1.00 73.69 81 ALA A O 1
ATOM 672 N N . GLU A 1 82 ? 15.383 -1.341 -12.705 1.00 62.06 82 GLU A N 1
ATOM 673 C CA . GLU A 1 82 ? 16.129 -0.094 -12.613 1.00 62.06 82 GLU A CA 1
ATOM 674 C C . GLU A 1 82 ? 16.303 0.384 -14.048 1.00 62.06 82 GLU A C 1
ATOM 676 O O . GLU A 1 82 ? 16.952 -0.259 -14.883 1.00 62.06 82 GLU A O 1
ATOM 681 N N . LYS A 1 83 ? 15.596 1.463 -14.394 1.00 65.50 83 LYS A N 1
ATOM 682 C CA . LYS A 1 83 ? 15.883 2.154 -15.641 1.00 65.50 83 LYS A CA 1
ATOM 683 C C . LYS A 1 83 ? 17.342 2.537 -15.491 1.00 65.50 83 LYS A C 1
ATOM 685 O O . LYS A 1 83 ? 17.646 3.290 -14.576 1.00 65.50 83 LYS A O 1
ATOM 690 N N . ARG A 1 84 ? 18.209 1.972 -16.336 1.00 59.38 84 ARG A N 1
ATOM 691 C CA . ARG A 1 84 ? 19.623 2.346 -16.384 1.00 59.38 84 ARG A CA 1
ATOM 692 C C . ARG A 1 84 ? 19.690 3.863 -16.300 1.00 59.38 84 ARG A C 1
ATOM 694 O O . ARG A 1 84 ? 19.127 4.538 -17.171 1.00 59.38 84 ARG A O 1
ATOM 701 N N . GLU A 1 85 ? 20.277 4.367 -15.223 1.00 59.84 85 GLU A N 1
ATOM 702 C CA . GLU A 1 85 ? 20.608 5.776 -15.143 1.00 59.84 85 GLU A CA 1
ATOM 703 C C . GLU A 1 85 ? 21.489 6.062 -16.356 1.00 59.84 85 GLU A C 1
ATOM 705 O O . GLU A 1 85 ? 22.344 5.254 -16.729 1.00 59.84 85 GLU A O 1
ATOM 710 N N . ARG A 1 86 ? 21.191 7.143 -17.078 1.00 61.31 86 ARG A N 1
ATOM 711 C CA . ARG A 1 86 ? 22.134 7.578 -18.100 1.00 61.31 86 ARG A CA 1
ATOM 712 C C . ARG A 1 86 ? 23.329 8.108 -17.331 1.00 61.31 86 ARG A C 1
ATOM 714 O O . ARG A 1 86 ? 23.175 9.058 -16.574 1.00 61.31 86 ARG A O 1
ATOM 721 N N . GLU A 1 87 ? 24.475 7.469 -17.519 1.00 61.97 87 GLU A N 1
ATOM 722 C CA . GLU A 1 87 ? 25.778 7.979 -17.102 1.00 61.97 87 GLU A CA 1
ATOM 723 C C . GLU A 1 87 ? 26.087 9.214 -17.959 1.00 61.97 87 GLU A C 1
ATOM 725 O O . GLU A 1 87 ? 26.820 9.153 -18.938 1.00 61.97 87 GLU A O 1
ATOM 730 N N . THR A 1 88 ? 25.409 10.319 -17.672 1.00 66.31 88 THR A N 1
ATOM 731 C CA . THR A 1 88 ? 25.705 11.631 -18.240 1.00 66.31 88 THR A CA 1
ATOM 732 C C . THR A 1 88 ? 26.041 12.526 -17.068 1.00 66.31 88 THR A C 1
ATOM 734 O O . THR A 1 88 ? 25.175 12.822 -16.242 1.00 66.31 88 THR A O 1
ATOM 737 N N . CYS A 1 89 ? 27.309 12.903 -16.961 1.00 62.44 89 CYS A N 1
ATOM 738 C CA . CYS A 1 89 ? 27.744 13.918 -16.018 1.00 62.44 89 CYS A CA 1
ATOM 739 C C . CYS A 1 89 ? 27.282 15.297 -16.522 1.00 62.44 89 CYS A C 1
ATOM 741 O O . CYS A 1 89 ? 27.127 15.500 -17.726 1.00 62.44 89 CYS A O 1
ATOM 743 N N . GLU A 1 90 ? 27.097 16.272 -15.628 1.00 67.50 90 GLU A N 1
ATOM 744 C CA . GLU A 1 90 ? 26.721 17.651 -16.002 1.00 67.50 90 GLU A CA 1
ATOM 745 C C . GLU A 1 90 ? 27.700 18.266 -17.025 1.00 67.50 90 GLU A C 1
ATOM 747 O O . GLU A 1 90 ? 27.311 19.071 -17.871 1.00 67.50 90 GLU A O 1
ATOM 752 N N . MET A 1 91 ? 28.966 17.832 -16.993 1.00 68.44 91 MET A N 1
ATOM 753 C CA . MET A 1 91 ? 29.990 18.219 -17.968 1.00 68.44 91 MET A CA 1
ATOM 754 C C . MET A 1 91 ? 29.728 17.652 -19.370 1.00 68.44 91 MET A C 1
ATOM 756 O O . MET A 1 91 ? 29.966 18.346 -20.356 1.00 68.44 91 MET A O 1
ATOM 760 N N . ASP A 1 92 ? 29.204 16.428 -19.476 1.00 68.88 92 ASP A N 1
ATOM 761 C CA . ASP A 1 92 ? 28.909 15.789 -20.765 1.00 68.88 92 ASP A CA 1
ATOM 762 C C . ASP A 1 92 ? 27.742 16.494 -21.470 1.00 68.88 92 ASP A C 1
ATOM 764 O O . ASP A 1 92 ? 27.758 16.670 -22.689 1.00 68.88 92 ASP A O 1
ATOM 768 N N . GLU A 1 93 ? 26.750 16.963 -20.704 1.00 68.25 93 GLU A N 1
ATOM 769 C CA . GLU A 1 93 ? 25.649 17.778 -21.231 1.00 68.25 93 GLU A CA 1
ATOM 770 C C . GLU A 1 93 ? 26.139 19.162 -21.689 1.00 68.25 93 GLU A C 1
ATOM 772 O O . GLU A 1 93 ? 25.752 19.628 -22.763 1.00 68.25 93 GLU A O 1
ATOM 777 N N . ALA A 1 94 ? 27.030 19.803 -20.924 1.00 70.50 94 ALA A N 1
ATOM 778 C CA . ALA A 1 94 ? 27.603 21.104 -21.274 1.00 70.50 94 ALA A CA 1
ATOM 779 C C . ALA A 1 94 ? 28.470 21.050 -22.544 1.00 70.50 94 ALA A C 1
ATOM 781 O O . ALA A 1 94 ? 28.358 21.931 -23.397 1.00 70.50 94 ALA A O 1
ATOM 782 N N . CYS A 1 95 ? 29.288 20.005 -22.702 1.00 70.44 95 CYS A N 1
ATOM 783 C CA . CYS A 1 95 ? 30.084 19.779 -23.909 1.00 70.44 95 CYS A CA 1
ATOM 784 C C . CYS A 1 95 ? 29.199 19.502 -25.128 1.00 70.44 95 CYS A C 1
ATOM 786 O O . CYS A 1 95 ? 29.455 20.042 -26.202 1.00 70.44 95 CYS A O 1
ATOM 788 N N . ALA A 1 96 ? 28.122 18.729 -24.957 1.00 69.56 96 ALA A N 1
ATOM 789 C CA . ALA A 1 96 ? 27.176 18.467 -26.034 1.00 69.56 96 ALA A CA 1
ATOM 790 C C . ALA A 1 96 ? 26.487 19.751 -26.518 1.00 69.56 96 ALA A C 1
ATOM 792 O O . ALA A 1 96 ? 26.266 19.884 -27.708 1.00 69.56 96 ALA A O 1
ATOM 793 N N . HIS A 1 97 ? 26.193 20.729 -25.653 1.00 66.38 97 HIS A N 1
ATOM 794 C CA . HIS A 1 97 ? 25.560 21.997 -26.055 1.00 66.38 97 HIS A CA 1
ATOM 795 C C . HIS A 1 97 ? 26.393 22.879 -27.000 1.00 66.38 97 HIS A C 1
ATOM 797 O O . HIS A 1 97 ? 25.843 23.818 -27.579 1.00 66.38 97 HIS A O 1
ATOM 803 N N . LEU A 1 98 ? 27.691 22.602 -27.144 1.00 70.50 98 LEU A N 1
ATOM 804 C CA . LEU A 1 98 ? 28.585 23.325 -28.048 1.00 70.50 98 LEU A CA 1
ATOM 805 C C . LEU A 1 98 ? 28.565 22.767 -29.480 1.00 70.50 98 LEU A C 1
ATOM 807 O O . LEU A 1 98 ? 29.029 23.446 -30.395 1.00 70.50 98 LEU A O 1
ATOM 811 N N . ASP A 1 99 ? 28.007 21.571 -29.691 1.00 74.00 99 ASP A N 1
ATOM 812 C CA . ASP A 1 99 ? 27.842 21.002 -31.026 1.00 74.00 99 ASP A CA 1
ATOM 813 C C . ASP A 1 99 ? 26.659 21.652 -31.755 1.00 74.00 99 ASP A C 1
ATOM 815 O O . ASP A 1 99 ? 25.544 21.748 -31.240 1.00 74.00 99 ASP A O 1
ATOM 819 N N . MET A 1 100 ? 26.882 22.058 -33.007 1.00 67.69 100 MET A N 1
ATOM 820 C CA . MET A 1 100 ? 25.884 22.750 -33.8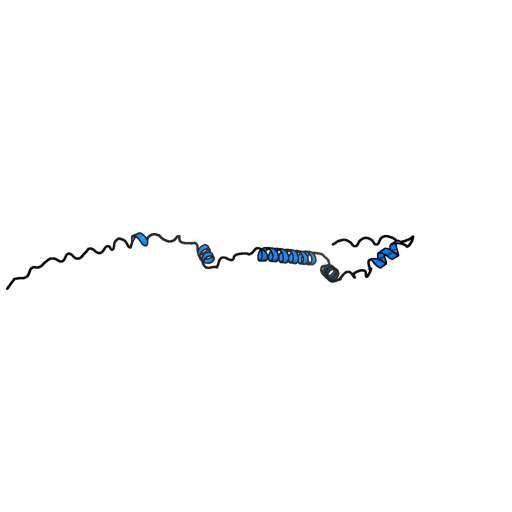41 1.00 67.69 100 MET A CA 1
ATOM 821 C C . MET A 1 100 ? 24.596 21.934 -34.062 1.00 67.69 100 MET A C 1
ATOM 823 O O . MET A 1 100 ? 23.537 22.510 -34.309 1.00 67.69 100 MET A O 1
ATOM 827 N N . ASP A 1 101 ? 24.674 20.607 -33.918 1.00 72.62 101 ASP A N 1
ATOM 828 C CA . ASP A 1 101 ? 23.557 19.668 -34.082 1.00 72.62 101 ASP A CA 1
ATOM 829 C C . ASP A 1 101 ? 23.006 19.125 -32.751 1.00 72.62 101 ASP A C 1
ATOM 831 O O . ASP A 1 101 ? 22.200 18.182 -32.724 1.00 72.62 101 ASP A O 1
ATOM 835 N N . ALA A 1 102 ? 23.419 19.712 -31.627 1.00 67.81 102 ALA A N 1
ATOM 836 C CA . ALA A 1 102 ? 23.037 19.264 -30.301 1.00 67.81 102 ALA A CA 1
ATOM 837 C C . ALA A 1 102 ? 21.542 19.450 -30.044 1.00 67.81 102 ALA A C 1
ATOM 839 O O . ALA A 1 102 ? 21.029 20.54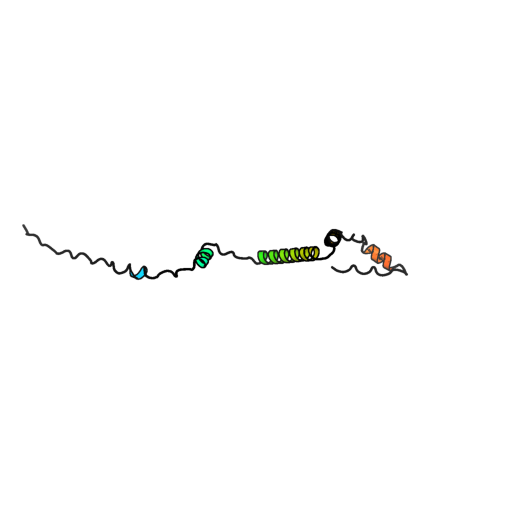6 -29.806 1.00 67.81 102 ALA A O 1
ATOM 840 N N . ARG A 1 103 ? 20.809 18.337 -30.047 1.00 68.50 103 ARG A N 1
ATOM 841 C CA . ARG A 1 103 ? 19.413 18.327 -29.608 1.00 68.50 103 ARG A CA 1
ATOM 842 C C . ARG A 1 103 ? 19.386 18.206 -28.089 1.00 68.50 103 ARG A C 1
ATOM 844 O O . ARG A 1 103 ? 19.994 17.271 -27.568 1.00 68.50 103 ARG A O 1
ATOM 851 N N . PRO A 1 104 ? 18.626 19.058 -27.378 1.00 68.75 104 PRO A N 1
ATOM 852 C CA . PRO A 1 104 ? 18.449 18.914 -25.943 1.00 68.75 104 PRO A CA 1
ATOM 853 C C . PRO A 1 104 ? 18.007 17.488 -25.620 1.00 68.75 104 PRO A C 1
ATOM 855 O O . PRO A 1 104 ? 17.011 16.999 -26.174 1.00 68.75 104 PRO A O 1
ATOM 858 N N . LEU A 1 105 ? 18.736 16.813 -24.728 1.00 65.12 105 LEU A N 1
ATOM 859 C CA . LEU A 1 105 ? 18.293 15.530 -24.205 1.00 65.12 105 LEU A CA 1
ATOM 860 C C . LEU A 1 105 ? 16.906 15.767 -23.611 1.00 65.12 105 LEU A C 1
ATOM 862 O O . LEU A 1 105 ? 16.729 16.612 -22.733 1.00 65.12 105 LEU A O 1
ATOM 866 N N . LYS A 1 106 ? 15.884 15.084 -24.150 1.00 63.84 106 LYS A N 1
ATOM 867 C CA . LYS A 1 106 ? 14.519 15.170 -23.615 1.00 63.84 106 LYS A CA 1
ATOM 868 C C . LYS A 1 106 ? 14.623 14.981 -22.109 1.00 63.84 106 LYS A C 1
ATOM 870 O O . LYS A 1 106 ? 14.998 13.883 -21.690 1.00 63.84 106 LYS A O 1
ATOM 875 N N . LYS A 1 107 ? 14.312 16.041 -21.342 1.00 59.72 107 LYS A N 1
ATOM 876 C CA . LYS A 1 107 ? 14.296 16.008 -19.876 1.00 59.72 107 LYS A CA 1
ATOM 877 C C . LYS A 1 107 ? 13.635 14.701 -19.479 1.00 59.72 107 LYS A C 1
ATOM 879 O O . LYS A 1 107 ? 12.522 14.415 -19.940 1.00 59.72 107 LYS A O 1
ATOM 884 N N . GLY A 1 108 ? 14.363 13.884 -18.719 1.00 57.97 108 GLY A N 1
ATOM 885 C CA . GLY A 1 108 ? 13.832 12.642 -18.185 1.00 57.97 108 GLY A CA 1
ATOM 886 C C . GLY A 1 108 ? 12.440 12.911 -17.626 1.00 57.97 108 GLY A C 1
ATOM 887 O O . GLY A 1 108 ? 12.179 13.975 -17.058 1.00 57.97 108 GLY A O 1
ATOM 888 N N . ARG A 1 109 ? 11.508 11.994 -17.884 1.00 56.34 109 ARG A N 1
ATOM 889 C CA . ARG A 1 109 ? 10.140 12.106 -17.382 1.00 56.34 109 ARG A CA 1
ATOM 890 C C . ARG A 1 109 ? 10.248 12.180 -15.856 1.00 56.34 109 ARG A C 1
ATOM 892 O O . ARG A 1 109 ? 10.536 11.153 -15.252 1.00 56.34 109 ARG A O 1
ATOM 899 N N . ARG A 1 110 ? 10.100 13.386 -15.285 1.00 49.69 110 ARG A N 1
ATOM 900 C CA . ARG A 1 110 ? 10.055 13.608 -13.834 1.00 49.69 110 ARG A CA 1
ATOM 901 C C . ARG A 1 110 ? 9.055 12.609 -13.258 1.00 49.69 110 ARG A C 1
ATOM 903 O O . ARG A 1 110 ? 7.923 12.543 -13.751 1.00 49.69 110 ARG A O 1
ATOM 910 N N . GLU A 1 111 ? 9.527 11.784 -12.332 1.00 42.59 111 GLU A N 1
ATOM 911 C CA . GLU A 1 111 ? 8.665 10.943 -11.501 1.00 42.59 111 GLU A CA 1
ATOM 912 C C . GLU A 1 111 ? 7.914 11.806 -10.484 1.00 42.59 111 GLU A C 1
ATOM 914 O O . GLU A 1 111 ? 8.473 12.847 -10.063 1.00 42.59 111 GLU A O 1
#

Secondary structure (DSSP, 8-state):
-PPPP-----PPPP--TTSSTTTT-------HHHHHHHTSPP----HHHHHHHHHHHHHHHHHHHHHTSTTHHHHHHHHHS--------HHHHHHHTTSTT-PPP------

pLDDT: mean 71.77, std 14.44, range [42.59, 96.5]